Protein AF-A0A443QV38-F1 (afdb_monomer)

Structure (mmCIF, N/CA/C/O backbone):
data_AF-A0A443QV38-F1
#
_entry.id   AF-A0A443QV38-F1
#
loop_
_atom_site.group_PDB
_atom_site.id
_atom_site.type_symbol
_atom_site.label_atom_id
_atom_site.label_alt_id
_atom_site.label_comp_id
_atom_site.label_asym_id
_atom_site.label_entity_id
_atom_site.label_seq_id
_atom_site.pdbx_PDB_ins_code
_atom_site.Cartn_x
_atom_site.Cartn_y
_atom_site.Cartn_z
_atom_site.occupancy
_atom_site.B_iso_or_equiv
_atom_site.auth_seq_id
_atom_site.auth_comp_id
_atom_site.auth_asym_id
_atom_site.auth_atom_id
_atom_site.pdbx_PDB_model_num
ATOM 1 N N . MET A 1 1 ? -6.240 -6.306 -26.327 1.00 43.91 1 MET A N 1
ATOM 2 C CA . MET A 1 1 ? -5.639 -6.346 -24.974 1.00 43.91 1 MET A CA 1
ATOM 3 C C . MET A 1 1 ? -5.706 -4.944 -24.378 1.00 43.91 1 MET A C 1
ATOM 5 O O . MET A 1 1 ? -5.558 -4.004 -25.148 1.00 43.91 1 MET A O 1
ATOM 9 N N . GLY A 1 2 ? -6.040 -4.814 -23.089 1.00 63.41 2 GLY A N 1
ATOM 10 C CA . GLY A 1 2 ? -6.592 -3.604 -22.452 1.00 63.41 2 GLY A CA 1
ATOM 11 C C . GLY A 1 2 ? -5.855 -2.282 -22.708 1.00 63.41 2 GLY A C 1
ATOM 12 O O . GLY A 1 2 ? -4.633 -2.242 -22.791 1.00 63.41 2 GLY A O 1
ATOM 13 N N . ARG A 1 3 ? -6.627 -1.192 -22.820 1.00 87.25 3 ARG A N 1
ATOM 14 C CA . ARG A 1 3 ? -6.131 0.182 -23.037 1.00 87.25 3 ARG A CA 1
ATOM 15 C C . ARG A 1 3 ? -5.563 0.846 -21.772 1.00 87.25 3 ARG A C 1
ATOM 17 O O . ARG A 1 3 ? -5.019 1.939 -21.870 1.00 87.25 3 ARG A O 1
ATOM 24 N N . TYR A 1 4 ? -5.683 0.195 -20.615 1.00 89.06 4 TYR A N 1
ATOM 25 C CA . TYR A 1 4 ? -5.313 0.731 -19.307 1.00 89.06 4 TYR A CA 1
ATOM 26 C C . TYR A 1 4 ? -4.523 -0.300 -18.503 1.00 89.06 4 TYR A C 1
ATOM 28 O O . TYR A 1 4 ? -4.768 -1.502 -18.618 1.00 89.06 4 TYR A O 1
ATOM 36 N N . ALA A 1 5 ? -3.583 0.186 -17.697 1.00 91.81 5 ALA A N 1
ATOM 37 C CA . ALA A 1 5 ? -2.769 -0.615 -16.795 1.00 91.81 5 ALA A CA 1
ATOM 38 C C . ALA A 1 5 ? -2.369 0.220 -15.573 1.00 91.81 5 ALA A C 1
ATOM 40 O O . ALA A 1 5 ? -2.226 1.440 -15.672 1.00 91.81 5 ALA A O 1
ATOM 41 N N . LEU A 1 6 ? -2.150 -0.458 -14.449 1.00 94.25 6 LEU A N 1
ATOM 42 C CA . LEU A 1 6 ? -1.592 0.116 -13.227 1.00 94.25 6 LEU A CA 1
ATOM 43 C C . LEU A 1 6 ? -0.136 -0.342 -13.056 1.00 94.25 6 LEU A C 1
ATOM 45 O O . LEU A 1 6 ? 0.221 -1.419 -13.548 1.00 94.25 6 LEU A O 1
ATOM 49 N N . PRO A 1 7 ? 0.721 0.449 -12.386 1.00 95.31 7 PRO A N 1
ATOM 50 C CA . PRO A 1 7 ? 2.113 0.092 -12.141 1.00 95.31 7 PRO A CA 1
ATOM 51 C C . PRO A 1 7 ? 2.224 -0.981 -11.046 1.00 95.31 7 PRO A C 1
ATOM 53 O O . PRO A 1 7 ? 2.559 -0.689 -9.905 1.00 95.31 7 PRO A O 1
ATOM 56 N N . VAL A 1 8 ? 1.923 -2.230 -11.410 1.00 95.44 8 VAL A N 1
ATOM 57 C CA . VAL A 1 8 ? 1.940 -3.394 -10.510 1.00 95.44 8 VAL A CA 1
ATOM 58 C C . VAL A 1 8 ? 3.256 -4.177 -10.570 1.00 95.44 8 VAL A C 1
ATOM 60 O O . VAL A 1 8 ? 4.074 -4.012 -11.482 1.00 95.44 8 VAL A O 1
ATOM 63 N N . GLY A 1 9 ? 3.461 -5.044 -9.576 1.00 95.00 9 GLY A N 1
ATOM 64 C CA . GLY A 1 9 ? 4.643 -5.890 -9.452 1.00 95.00 9 GLY A CA 1
ATOM 65 C C . GLY A 1 9 ? 4.688 -7.016 -10.486 1.00 95.00 9 GLY A C 1
ATOM 66 O O . GLY A 1 9 ? 3.760 -7.232 -11.261 1.00 95.00 9 GLY A O 1
ATOM 67 N N . THR A 1 10 ? 5.789 -7.763 -10.494 1.00 96.38 10 THR A N 1
ATOM 68 C CA . THR A 1 10 ? 6.020 -8.859 -11.452 1.00 96.38 10 THR A CA 1
ATOM 69 C C . THR A 1 10 ? 5.483 -10.212 -10.986 1.00 96.38 10 THR A C 1
ATOM 71 O O . THR A 1 10 ? 5.365 -11.126 -11.797 1.00 96.38 10 THR A O 1
ATOM 74 N N . CYS A 1 11 ? 5.1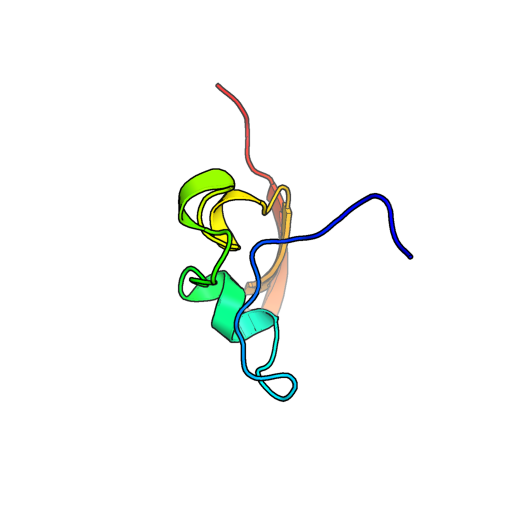64 -10.357 -9.698 1.00 96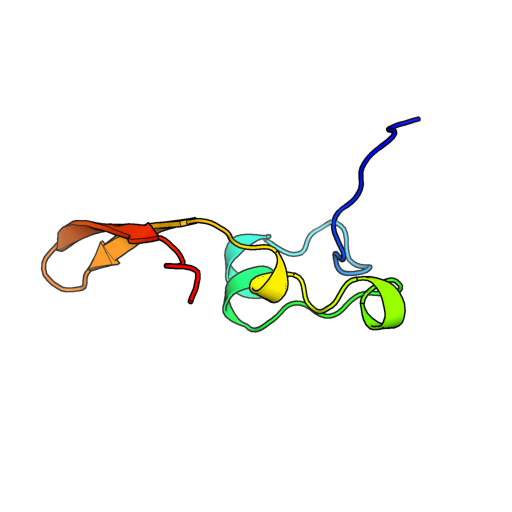.06 11 CYS A N 1
ATOM 75 C CA . CYS A 1 11 ? 4.702 -11.604 -9.092 1.00 96.06 11 CYS A CA 1
ATOM 76 C C . CYS A 1 11 ? 3.162 -11.676 -9.103 1.00 96.06 11 CYS A C 1
ATOM 78 O O . CYS A 1 11 ? 2.535 -10.949 -8.330 1.00 96.06 11 CYS A O 1
ATOM 80 N N . PRO A 1 12 ? 2.531 -12.567 -9.896 1.00 94.44 12 PRO A N 1
ATOM 81 C CA . PRO A 1 12 ? 1.069 -12.598 -10.045 1.00 94.44 12 PRO A CA 1
ATOM 82 C C . PRO A 1 12 ? 0.305 -12.974 -8.770 1.00 94.44 12 PRO A C 1
ATOM 84 O O . PRO A 1 12 ? -0.878 -12.684 -8.654 1.00 94.44 12 PRO A O 1
ATOM 87 N N . SER A 1 13 ? 0.969 -13.645 -7.826 1.00 97.38 13 SER A N 1
ATOM 88 C CA . SER A 1 13 ? 0.371 -14.104 -6.570 1.00 97.38 13 SER A CA 1
ATOM 89 C C . SER A 1 13 ? 0.408 -13.067 -5.446 1.00 97.38 13 SER A C 1
ATOM 91 O O . SER A 1 13 ? -0.117 -13.332 -4.367 1.00 97.38 13 SER A O 1
ATOM 93 N N . VAL A 1 14 ? 1.071 -11.923 -5.6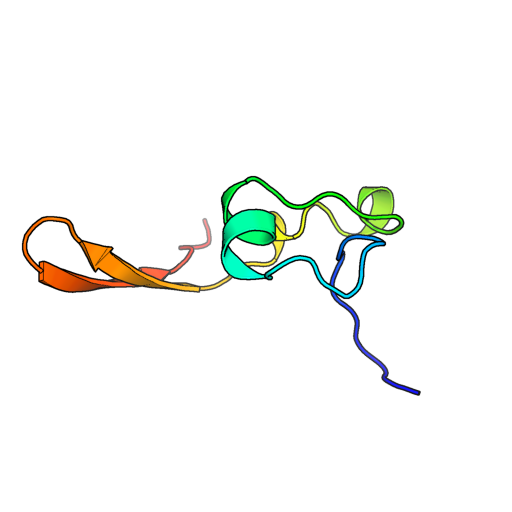38 1.00 97.62 14 VAL A N 1
ATOM 94 C CA . VAL A 1 14 ? 1.170 -10.891 -4.598 1.00 97.62 14 VAL A CA 1
ATOM 95 C C . VAL A 1 14 ? -0.180 -10.196 -4.440 1.00 97.62 14 VAL A C 1
ATOM 97 O O . VAL A 1 14 ? -0.766 -9.721 -5.410 1.00 97.62 14 VAL A O 1
ATOM 100 N N . GLY A 1 15 ? -0.667 -10.125 -3.201 1.00 97.38 15 GLY A N 1
ATOM 101 C CA . GLY A 1 15 ? -1.916 -9.442 -2.879 1.00 97.38 15 GLY A CA 1
ATOM 102 C C . GLY A 1 15 ? -1.828 -7.932 -3.110 1.00 97.38 15 GLY A C 1
ATOM 103 O O . GLY A 1 15 ? -0.842 -7.292 -2.739 1.00 97.38 15 GLY A O 1
ATOM 104 N N . ILE A 1 16 ? -2.885 -7.354 -3.688 1.00 96.50 16 ILE A N 1
ATOM 105 C CA . ILE A 1 16 ? -2.915 -5.936 -4.069 1.00 96.50 16 ILE A CA 1
ATOM 106 C C . ILE A 1 16 ? -2.898 -4.989 -2.864 1.00 96.50 16 ILE A C 1
ATOM 108 O O . ILE A 1 16 ? -2.280 -3.933 -2.945 1.00 96.50 16 ILE A O 1
ATOM 112 N N . SER A 1 17 ? -3.516 -5.366 -1.740 1.00 96.25 17 SER A N 1
ATOM 113 C CA . SER A 1 17 ? -3.656 -4.505 -0.558 1.00 96.25 17 SER A CA 1
ATOM 114 C C . SER A 1 17 ? -2.305 -4.168 0.073 1.00 96.25 17 SER A C 1
ATOM 116 O O . SER A 1 17 ? -1.914 -3.007 0.104 1.00 96.25 17 SER A O 1
ATOM 118 N N . GLY A 1 18 ? -1.543 -5.177 0.506 1.00 97.06 18 GLY A N 1
ATOM 119 C CA . GLY A 1 18 ? -0.222 -4.970 1.109 1.00 97.06 18 GLY A CA 1
ATOM 120 C C . GLY A 1 18 ? 0.792 -4.363 0.135 1.00 97.06 18 GLY A C 1
ATOM 121 O O . GLY A 1 18 ? 1.575 -3.501 0.524 1.00 97.06 18 GLY A O 1
ATOM 122 N N . TYR A 1 19 ? 0.743 -4.763 -1.142 1.00 97.81 19 TYR A N 1
ATOM 123 C CA . TYR A 1 19 ? 1.592 -4.189 -2.189 1.00 97.81 19 TYR A CA 1
ATOM 124 C C . TYR A 1 19 ? 1.360 -2.686 -2.347 1.00 97.81 19 TYR A C 1
ATOM 126 O O . TYR A 1 19 ? 2.314 -1.915 -2.377 1.00 97.81 19 TYR A O 1
ATOM 134 N N . THR A 1 20 ? 0.093 -2.284 -2.415 1.00 96.94 20 THR A N 1
ATOM 135 C CA . THR A 1 20 ? -0.316 -0.892 -2.597 1.00 96.94 20 THR A CA 1
ATOM 136 C C . THR A 1 20 ? -0.023 -0.064 -1.347 1.00 96.94 20 THR A C 1
ATOM 138 O O . THR A 1 20 ? 0.641 0.960 -1.451 1.00 96.94 20 THR A O 1
ATOM 141 N N . LEU A 1 21 ? -0.417 -0.529 -0.156 1.00 96.25 21 LEU A N 1
ATOM 142 C CA . LEU A 1 21 ? -0.215 0.199 1.107 1.00 96.25 21 LEU A CA 1
ATOM 143 C C . LEU A 1 21 ? 1.266 0.338 1.501 1.00 96.25 21 LEU A C 1
ATOM 145 O O . LEU A 1 21 ? 1.632 1.278 2.199 1.00 96.25 21 LEU A O 1
ATOM 149 N N . GLY A 1 22 ? 2.130 -0.572 1.040 1.00 96.81 22 GLY A N 1
ATOM 150 C CA . GLY A 1 22 ? 3.585 -0.470 1.197 1.00 96.81 22 GLY A CA 1
ATOM 151 C C . GLY A 1 22 ? 4.283 0.378 0.125 1.00 96.81 22 GLY A C 1
ATOM 152 O O . GLY A 1 22 ? 5.508 0.497 0.150 1.00 96.81 22 GLY A O 1
ATOM 153 N N . GLY A 1 23 ? 3.540 0.924 -0.841 1.00 96.94 23 GLY A N 1
ATOM 154 C CA . GLY A 1 23 ? 4.044 1.722 -1.958 1.00 96.94 23 GLY A CA 1
ATOM 155 C C . GLY A 1 23 ? 3.753 1.072 -3.309 1.00 96.94 23 GLY A C 1
ATOM 156 O O . GLY A 1 23 ? 2.993 1.602 -4.114 1.00 96.94 23 GLY A O 1
ATOM 157 N N . GLY A 1 24 ? 4.346 -0.095 -3.555 1.00 97.00 24 GLY A N 1
ATOM 158 C CA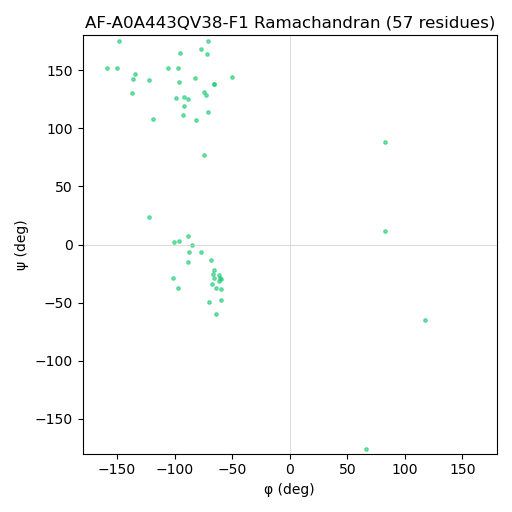 . GLY A 1 24 ? 4.099 -0.883 -4.762 1.00 97.00 24 GLY A CA 1
ATOM 159 C C . GLY A 1 24 ? 4.924 -0.424 -5.965 1.00 97.00 24 GLY A C 1
ATOM 160 O O . GLY A 1 24 ? 4.495 0.395 -6.773 1.00 97.00 24 GLY A O 1
ATOM 161 N N . PHE A 1 25 ? 6.132 -0.981 -6.088 1.00 97.44 25 PHE A N 1
ATOM 162 C CA . PHE A 1 25 ? 7.042 -0.739 -7.210 1.00 97.44 25 PHE A CA 1
ATOM 163 C C . PHE A 1 25 ? 6.925 -1.828 -8.286 1.00 97.44 25 PHE A C 1
ATOM 165 O O . PHE A 1 25 ? 6.815 -3.020 -7.977 1.00 97.44 25 PHE A O 1
ATOM 172 N N . GLY A 1 26 ? 6.967 -1.426 -9.552 1.00 95.69 26 GLY A N 1
ATOM 173 C CA . GLY A 1 26 ? 6.845 -2.283 -10.725 1.00 95.69 26 GLY A CA 1
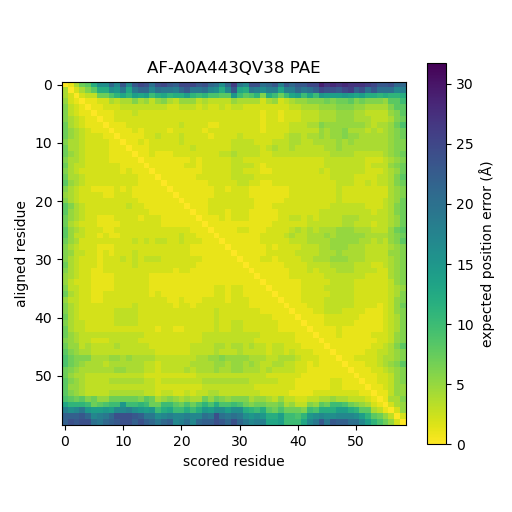ATOM 174 C C . GLY A 1 26 ? 7.655 -1.765 -11.914 1.00 95.69 26 GLY A C 1
ATOM 175 O O . GLY A 1 26 ? 8.233 -0.677 -11.886 1.00 95.69 26 GLY A O 1
ATOM 176 N N . LEU A 1 27 ? 7.686 -2.538 -13.004 1.00 96.62 27 LEU A N 1
ATOM 177 C CA . LEU A 1 27 ? 8.503 -2.223 -14.190 1.00 96.62 27 LEU A CA 1
ATOM 178 C C . LEU A 1 27 ? 8.145 -0.874 -14.827 1.00 96.62 27 LEU A C 1
ATOM 180 O O . LEU A 1 27 ? 8.995 -0.204 -15.410 1.00 96.62 27 LEU A O 1
ATOM 184 N N . SER A 1 28 ? 6.887 -0.460 -14.703 1.00 95.62 28 SER A N 1
ATOM 185 C CA . SER A 1 28 ? 6.391 0.795 -15.252 1.00 95.62 28 SER A CA 1
ATOM 186 C C . SER A 1 28 ? 6.385 1.946 -14.239 1.00 95.62 28 SER A C 1
ATOM 188 O O . SER A 1 28 ? 5.985 3.057 -14.597 1.00 95.62 28 SER A O 1
ATOM 190 N N . SER A 1 29 ? 6.864 1.735 -13.006 1.00 96.56 29 SER A N 1
ATOM 191 C CA . SER A 1 29 ? 6.799 2.751 -11.947 1.00 96.56 29 SER A CA 1
ATOM 192 C C . SER A 1 29 ? 7.646 3.985 -12.224 1.00 96.56 29 SER A C 1
ATOM 194 O O . SER A 1 29 ? 7.283 5.091 -11.844 1.00 96.56 29 SER A O 1
ATOM 196 N N . ARG A 1 30 ? 8.743 3.8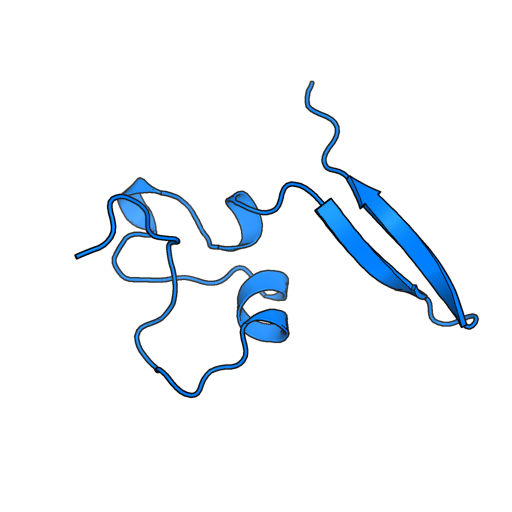42 -12.976 1.00 96.81 30 ARG A N 1
ATOM 197 C CA . ARG A 1 30 ? 9.541 4.997 -13.422 1.00 96.81 30 ARG A CA 1
ATOM 198 C C . ARG A 1 30 ? 8.747 5.979 -14.284 1.00 96.81 30 ARG A C 1
ATOM 200 O O . ARG A 1 30 ? 9.087 7.155 -14.302 1.00 96.81 30 ARG A O 1
ATOM 207 N N . LYS A 1 31 ? 7.738 5.493 -15.013 1.00 96.06 31 LYS A N 1
ATOM 208 C CA . LYS A 1 31 ? 6.894 6.309 -15.892 1.00 96.06 31 LYS A CA 1
ATOM 209 C C . LYS A 1 31 ? 5.589 6.728 -15.216 1.00 96.06 31 LYS A C 1
ATOM 211 O O . LYS A 1 31 ? 5.124 7.833 -15.458 1.00 96.06 31 LYS A O 1
ATOM 216 N N . PHE A 1 32 ? 5.002 5.847 -14.407 1.00 94.81 32 PHE A N 1
ATOM 217 C CA . PHE A 1 32 ? 3.657 6.022 -13.855 1.00 94.81 32 PHE A CA 1
ATOM 218 C C . PHE A 1 32 ? 3.614 6.007 -12.326 1.00 94.81 32 PHE A C 1
ATOM 220 O O . PHE A 1 32 ? 2.567 5.688 -11.780 1.00 94.81 32 PHE A O 1
ATOM 227 N N . GLY A 1 33 ? 4.710 6.320 -11.635 1.00 96.62 33 GLY A N 1
ATOM 228 C CA . GLY A 1 33 ? 4.766 6.320 -10.171 1.00 96.62 33 GLY A CA 1
ATOM 229 C C . GLY A 1 33 ? 4.602 4.937 -9.534 1.00 96.62 33 GLY A C 1
ATOM 230 O O . GLY A 1 33 ? 4.536 3.902 -10.205 1.00 96.62 33 GLY A O 1
ATOM 231 N N . LEU A 1 34 ? 4.568 4.918 -8.212 1.00 97.62 34 LEU A N 1
ATOM 232 C CA . LEU A 1 34 ? 4.215 3.735 -7.443 1.00 97.62 34 LEU A CA 1
ATOM 233 C C . LEU A 1 34 ? 2.713 3.442 -7.567 1.00 97.62 34 LEU A C 1
ATOM 235 O O . LEU A 1 34 ? 1.925 4.294 -7.979 1.00 97.62 34 LEU A O 1
ATOM 239 N N . MET A 1 35 ? 2.309 2.232 -7.192 1.00 96.69 35 MET A N 1
ATOM 240 C CA . MET A 1 35 ? 0.895 1.867 -7.125 1.00 96.69 35 MET A CA 1
ATOM 241 C C . MET A 1 35 ? 0.125 2.771 -6.153 1.00 96.69 35 MET A C 1
ATOM 243 O O . MET A 1 35 ? -0.989 3.183 -6.472 1.00 96.69 35 MET A O 1
ATOM 247 N N . ILE A 1 36 ? 0.734 3.144 -5.023 1.00 95.94 36 ILE A N 1
ATOM 248 C CA . ILE A 1 36 ? 0.127 4.055 -4.044 1.00 95.94 36 ILE A CA 1
ATOM 249 C C . ILE A 1 36 ? -0.160 5.445 -4.618 1.00 95.94 36 ILE A C 1
ATOM 251 O O . ILE A 1 36 ? -1.171 6.045 -4.274 1.00 95.94 36 ILE A O 1
ATOM 255 N N . ASP A 1 37 ? 0.649 5.920 -5.571 1.00 95.38 37 ASP A N 1
ATOM 256 C CA . ASP A 1 37 ? 0.440 7.228 -6.203 1.00 95.38 37 ASP A CA 1
ATOM 257 C C . ASP A 1 37 ? -0.827 7.245 -7.081 1.00 95.38 37 ASP A C 1
ATOM 259 O O . ASP A 1 37 ? -1.245 8.299 -7.568 1.00 95.38 37 ASP A O 1
ATOM 263 N N . ARG A 1 38 ? -1.404 6.073 -7.377 1.00 93.56 38 ARG A N 1
ATOM 264 C CA . ARG A 1 38 ? -2.606 5.905 -8.206 1.00 93.56 38 ARG A CA 1
ATOM 265 C C . ARG A 1 38 ? -3.878 5.688 -7.387 1.00 93.56 38 ARG A C 1
ATOM 267 O O . ARG A 1 38 ? -4.930 5.500 -7.991 1.00 93.56 38 ARG A O 1
ATOM 274 N N . ILE A 1 39 ? -3.795 5.709 -6.058 1.00 93.94 39 ILE A N 1
ATOM 275 C CA . ILE A 1 39 ? -4.971 5.648 -5.188 1.00 93.94 39 ILE A CA 1
ATOM 276 C C . ILE A 1 39 ? -5.690 6.996 -5.215 1.00 93.94 39 ILE A C 1
ATOM 278 O O . ILE A 1 39 ? -5.068 8.034 -5.011 1.00 93.94 39 ILE A O 1
ATOM 282 N N . THR A 1 40 ? -7.003 6.966 -5.424 1.00 94.94 40 THR A N 1
ATOM 283 C CA . THR A 1 40 ? -7.884 8.134 -5.270 1.00 94.94 40 THR A CA 1
ATOM 284 C C . THR A 1 40 ? -8.652 8.100 -3.952 1.00 94.94 40 THR A C 1
ATOM 286 O O . THR A 1 40 ? -8.973 9.147 -3.403 1.00 94.94 40 THR A O 1
ATOM 289 N N . GLU A 1 41 ? -8.926 6.901 -3.437 1.00 95.88 41 GLU A N 1
ATOM 290 C CA . GLU A 1 41 ? -9.751 6.674 -2.254 1.00 95.88 41 GLU A CA 1
ATOM 291 C C . GLU A 1 41 ? -9.447 5.303 -1.626 1.00 95.88 41 GLU A C 1
ATOM 293 O O . GLU A 1 41 ? -9.032 4.371 -2.327 1.00 95.88 41 GLU A O 1
ATOM 298 N N . ILE A 1 42 ? -9.650 5.178 -0.312 1.00 96.38 42 ILE A N 1
ATOM 299 C CA . ILE A 1 42 ? -9.566 3.929 0.454 1.00 96.38 42 ILE A CA 1
ATOM 300 C C . ILE A 1 42 ? -10.739 3.851 1.439 1.00 96.38 42 ILE A C 1
ATOM 302 O O . ILE A 1 42 ? -10.922 4.756 2.246 1.00 96.38 42 ILE A O 1
ATOM 306 N N . GLU A 1 43 ? -11.450 2.723 1.453 1.00 97.38 43 GLU A N 1
ATOM 307 C CA . GLU A 1 43 ? -12.334 2.332 2.558 1.00 97.38 43 GLU A CA 1
ATOM 308 C C . GLU A 1 43 ? -11.544 1.468 3.556 1.00 97.38 43 GLU A C 1
ATOM 310 O O . GLU A 1 43 ? -10.895 0.486 3.173 1.00 97.38 43 GLU A O 1
ATOM 315 N N . ILE A 1 44 ? -11.554 1.837 4.837 1.00 96.81 44 ILE A N 1
ATOM 316 C CA . ILE A 1 44 ? -10.781 1.162 5.886 1.00 96.81 44 ILE A CA 1
ATOM 317 C C . ILE A 1 44 ? -11.609 0.948 7.153 1.00 96.81 44 ILE A C 1
ATOM 319 O O . ILE A 1 44 ? -12.377 1.811 7.566 1.00 96.81 44 ILE A O 1
ATOM 323 N N . VAL A 1 45 ? -11.402 -0.198 7.809 1.00 98.00 45 VAL A N 1
ATOM 324 C CA . VAL A 1 45 ? -11.893 -0.445 9.171 1.00 98.00 45 VAL A CA 1
ATOM 325 C C . VAL A 1 45 ? -10.814 -0.033 10.169 1.00 98.00 45 VAL A C 1
ATOM 327 O O . VAL A 1 45 ? -9.708 -0.580 10.159 1.00 98.00 45 VAL A O 1
ATOM 330 N N . THR A 1 46 ? -11.119 0.934 11.027 1.00 97.69 46 THR A N 1
ATOM 331 C CA . THR A 1 46 ? -10.212 1.421 12.071 1.00 97.69 46 THR A CA 1
ATOM 332 C C . THR A 1 46 ? -10.135 0.462 13.260 1.00 97.69 46 THR A C 1
ATOM 334 O O . THR A 1 46 ? -10.921 -0.474 13.399 1.00 97.69 46 THR A O 1
ATOM 337 N N . ALA A 1 47 ? -9.163 0.686 14.149 1.00 98.00 47 ALA A N 1
ATOM 338 C CA . ALA A 1 47 ? -8.918 -0.182 15.304 1.00 98.00 47 ALA A CA 1
ATOM 339 C C . ALA A 1 47 ? -10.100 -0.256 16.293 1.00 98.00 47 ALA A C 1
ATOM 341 O O . ALA A 1 47 ? -10.252 -1.253 16.994 1.00 98.00 47 ALA A O 1
ATOM 342 N N . ASP A 1 48 ? -10.932 0.781 16.343 1.00 97.94 48 ASP A N 1
ATOM 343 C CA . ASP A 1 48 ? -12.175 0.849 17.116 1.00 97.94 48 ASP A CA 1
ATOM 344 C C . ASP A 1 48 ? -13.402 0.315 16.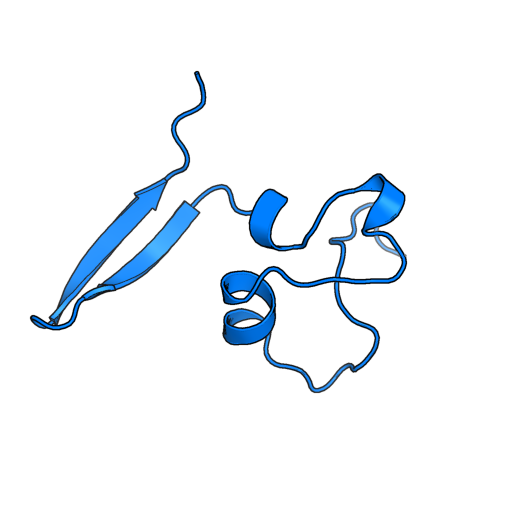352 1.00 97.94 48 ASP A C 1
ATOM 346 O O . ASP A 1 48 ? -14.523 0.379 16.854 1.00 97.94 48 ASP A O 1
ATOM 350 N N . GLY A 1 49 ? -13.195 -0.273 15.170 1.00 98.25 49 GLY A N 1
ATOM 351 C CA . GLY A 1 49 ? -14.222 -0.971 14.400 1.00 98.25 49 GLY A CA 1
ATOM 352 C C . GLY A 1 49 ? -15.104 -0.068 13.541 1.00 98.25 49 GLY A C 1
ATOM 353 O O . GLY A 1 49 ? -16.119 -0.541 13.031 1.00 98.25 49 GLY A O 1
ATOM 354 N N . MET A 1 50 ? -14.749 1.208 13.368 1.00 98.31 50 MET A N 1
ATOM 355 C CA . MET A 1 50 ? -15.475 2.111 12.475 1.00 98.31 50 MET A CA 1
ATOM 356 C C . MET A 1 50 ? -15.026 1.930 11.021 1.00 98.31 50 MET A C 1
ATOM 358 O O . MET A 1 50 ? -13.847 1.714 10.752 1.00 98.31 50 MET A O 1
ATOM 362 N N . VAL A 1 51 ? -15.967 2.033 10.081 1.00 98.25 51 VAL A N 1
ATOM 363 C CA . VAL A 1 51 ? -15.666 2.113 8.644 1.00 98.25 51 VAL A CA 1
ATOM 364 C C . VAL A 1 51 ? -15.470 3.580 8.285 1.00 98.25 51 VAL A C 1
ATOM 366 O O . VAL A 1 51 ? -16.353 4.394 8.562 1.00 98.25 51 VAL A O 1
ATOM 369 N N . LEU A 1 52 ? -14.327 3.911 7.691 1.00 97.62 52 LEU A N 1
ATOM 370 C CA . LEU A 1 52 ? -14.011 5.247 7.194 1.00 97.62 52 LEU A CA 1
ATOM 371 C C . LEU A 1 52 ? -13.682 5.195 5.703 1.00 97.62 52 L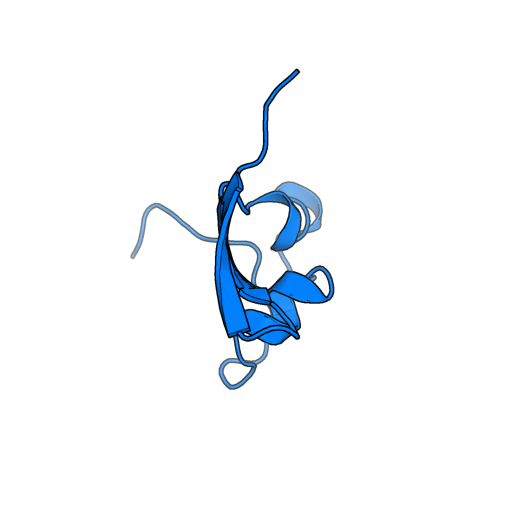EU A C 1
ATOM 373 O O . LEU A 1 52 ? -12.976 4.293 5.253 1.00 97.62 52 LEU A O 1
ATOM 377 N N . GLU A 1 53 ? -14.127 6.213 4.976 1.00 97.12 53 GLU A N 1
ATOM 378 C CA . GLU A 1 53 ? -13.688 6.521 3.616 1.00 97.12 53 GLU A CA 1
ATOM 379 C C . GLU A 1 53 ? -12.633 7.632 3.693 1.00 97.12 53 GLU A C 1
ATOM 381 O O . GLU A 1 53 ? -12.840 8.672 4.325 1.00 97.12 53 GLU A O 1
ATOM 386 N N . ALA A 1 54 ? -11.467 7.387 3.102 1.00 94.56 54 ALA A N 1
ATOM 387 C CA . ALA A 1 54 ? -10.370 8.338 3.016 1.00 94.56 54 ALA A CA 1
ATOM 388 C C . ALA A 1 54 ? -10.081 8.625 1.544 1.00 94.56 54 ALA A C 1
ATOM 390 O O . ALA A 1 54 ? -9.522 7.787 0.837 1.00 94.56 54 ALA A O 1
ATOM 391 N N . GLU A 1 55 ? -10.445 9.818 1.094 1.00 93.62 55 GLU A N 1
ATOM 392 C CA . GLU A 1 55 ? -10.170 10.305 -0.254 1.00 93.62 55 GLU A CA 1
ATOM 393 C C . GLU A 1 55 ? -8.913 11.180 -0.290 1.00 93.62 55 GLU A C 1
ATOM 395 O O . GLU A 1 55 ? -8.535 11.829 0.692 1.00 93.62 55 GLU A O 1
ATOM 400 N N . PHE A 1 56 ? -8.247 11.209 -1.440 1.00 85.06 56 PHE A N 1
ATOM 401 C CA . PHE A 1 56 ? -7.172 12.159 -1.674 1.00 85.06 56 PHE A CA 1
ATOM 402 C C . PHE A 1 56 ? -7.774 13.513 -2.082 1.00 85.06 56 PHE A C 1
ATOM 404 O O . PHE A 1 56 ? -8.250 13.663 -3.205 1.00 85.06 56 PHE A O 1
ATOM 411 N N . LEU A 1 57 ? -7.744 14.508 -1.185 1.00 73.19 57 LEU A N 1
ATOM 412 C CA . LEU A 1 57 ? -8.075 15.889 -1.551 1.00 73.19 57 LEU A CA 1
ATOM 413 C C . LEU A 1 57 ? -6.948 16.465 -2.421 1.00 73.19 57 LEU A C 1
ATOM 415 O O . LEU A 1 57 ? -5.830 16.668 -1.943 1.00 73.19 57 LEU A O 1
ATOM 419 N N . GLU A 1 58 ? -7.236 16.758 -3.689 1.00 65.50 58 GLU A N 1
ATOM 420 C CA . GLU A 1 58 ? -6.322 17.543 -4.525 1.00 65.50 58 GLU A CA 1
ATOM 421 C C . GLU A 1 58 ? -6.209 18.986 -3.990 1.00 65.50 58 GLU A C 1
ATOM 423 O O . GLU A 1 58 ? -7.209 19.588 -3.592 1.00 65.50 58 GLU A O 1
ATOM 428 N N . SER A 1 59 ? -4.986 19.536 -3.962 1.00 53.47 59 SER A N 1
ATOM 429 C CA . SER A 1 59 ? -4.705 20.965 -3.708 1.00 53.47 59 SER A CA 1
ATOM 430 C C . SER A 1 59 ? -4.498 21.744 -4.999 1.00 53.47 59 SER A C 1
ATOM 432 O O . SER A 1 59 ? -3.883 21.172 -5.927 1.00 53.47 59 SER A O 1
#

Nearest PDB structures (foldseek):
  6eo5-assembly2_B  TM=9.711E-01  e=9.279E-04  Physcomitrium patens
  6eo4-assembly2_B  TM=9.707E-01  e=1.811E-03  Physcomitrium patens
  6fyg-assembly3_C  TM=9.732E-01  e=1.936E-03  Streptomyces maritimus
  3hsu-assembly1_A  TM=9.821E-01  e=2.147E-02  Sarocladium strictum

Mean predicted aligned error: 3.99 Å

Radius of gyration: 13.51 Å; Cα contacts (8 Å, |Δi|>4): 72; chains: 1; bounding box: 25×35×42 Å

Sequence (59 aa):
MGRYALPVGTCPSVGISGYTLGGGFGLSSRKFGLMIDRITEIEIVTADGMVLEAEFLES

Organism: NCBI:txid299467

InterPro domains:
  IPR006094 FAD linked oxidase, N-terminal [PF01565] (5-54)
  IPR016169 FAD-binding, type PCMH, subdomain 2 [G3DSA:3.30.465.10] (2-54)
  IPR036318 FAD-binding, type PCMH-like superfamily [SSF56176] (2-53)
  IPR050416 FAD-linked Oxidoreductases in Biosynthetic Pathways [PTHR42973] (4-54)

pLDDT: mean 92.77, std 10.71, range [43.91, 98.31]

Solvent-accessible surface area (backbone atoms only — not comparable to full-atom values): 3846 Å² total; per-residue (Å²): 131,80,97,72,86,76,28,52,61,91,58,90,83,63,59,67,65,67,40,30,77,73,34,26,68,26,93,49,17,91,82,62,38,36,32,43,76,69,59,59,62,47,80,45,74,46,98,88,70,47,80,45,79,48,68,67,80,85,131

Foldseek 3Di:
DDPDDAQADPDPPDDPPCCQVVFGHHPCCVPHNTNVVVDQWDWDQDPVGDTDIDGDDDD

Secondary structure (DSSP, 8-state):
--S------S-TTS-HHHHHHT----TTHHHH-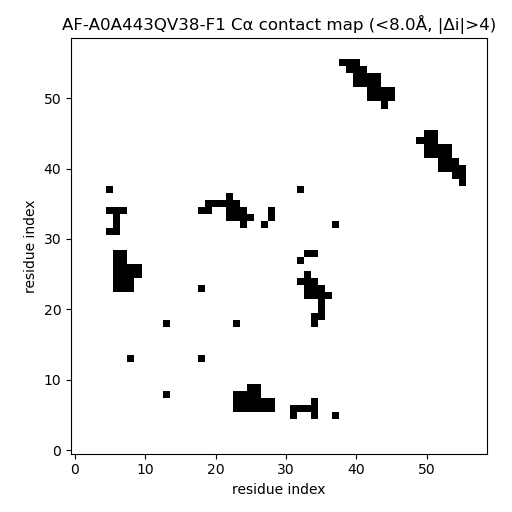-SGGG--EEEEE-TTS-EEEEE----